Protein AF-A0A3C0IYY5-F1 (afdb_monomer)

Sequence (87 aa):
EKYLKSYLVLHGENPPRTHDLDELCKLCSETHDGFGKIADQCSDLTAYGVQTRYPMGLTLDERDMSQALNSARQIRDFILALAPELG

Secondary structure (DSSP, 8-state):
-HHHHHHHHHTT----S---HHHHHHHHHHH-GGGGGGHHHHHHHHHHHHHTT--SS----HHHHHHHHHHHHHHHHHHHHH-GGG-

Foldseek 3Di:
DVLLCVLCVVVVHHDDPDPQQLVSLVVSCVVPVCSVVLNVLSNLLNVVVVCVVPVPPDDCDPVSVVSNVVSVVVVNVVSCVVPVVVD

Structure (mmCIF, N/CA/C/O backbone):
data_AF-A0A3C0IYY5-F1
#
_entry.id   AF-A0A3C0IYY5-F1
#
loop_
_atom_site.group_PDB
_atom_site.id
_atom_site.type_symbol
_atom_site.label_atom_id
_atom_site.label_alt_id
_atom_site.label_comp_id
_atom_site.label_asym_id
_atom_site.label_entity_id
_atom_site.label_seq_id
_atom_site.pdbx_PDB_ins_code
_atom_site.Cartn_x
_atom_site.Cartn_y
_atom_site.Cartn_z
_atom_site.occupancy
_atom_site.B_iso_or_equiv
_atom_site.auth_seq_id
_atom_site.auth_comp_id
_atom_site.auth_asym_id
_atom_site.auth_atom_id
_atom_site.pdbx_PDB_model_num
ATOM 1 N N . GLU A 1 1 ? 5.275 -0.305 0.956 1.00 87.94 1 GLU A N 1
ATOM 2 C CA . GLU A 1 1 ? 5.659 -1.094 2.152 1.00 87.94 1 GLU A CA 1
ATOM 3 C C . GLU A 1 1 ? 5.401 -0.360 3.466 1.00 87.94 1 GLU A C 1
ATOM 5 O O . GLU A 1 1 ? 4.483 -0.755 4.167 1.00 87.94 1 GLU A O 1
ATOM 10 N N . LYS A 1 2 ? 6.161 0.699 3.805 1.00 89.38 2 LYS A N 1
ATOM 11 C CA . LYS A 1 2 ? 6.080 1.359 5.126 1.00 89.38 2 LYS A CA 1
ATOM 12 C C . LYS A 1 2 ? 4.654 1.728 5.538 1.00 89.38 2 LYS A C 1
ATOM 14 O O . LYS A 1 2 ? 4.248 1.342 6.619 1.00 89.38 2 LYS A O 1
ATOM 19 N N . TYR A 1 3 ? 3.888 2.374 4.658 1.00 91.06 3 TYR A N 1
ATOM 20 C CA . TYR A 1 3 ? 2.497 2.745 4.944 1.00 91.06 3 TYR A CA 1
ATOM 21 C C . TYR A 1 3 ? 1.591 1.545 5.267 1.00 91.06 3 TYR A C 1
ATOM 23 O O . TYR A 1 3 ? 0.810 1.631 6.205 1.00 91.06 3 TYR A O 1
ATOM 31 N N . LEU A 1 4 ? 1.731 0.417 4.557 1.00 90.81 4 LEU A N 1
ATOM 32 C CA . LEU A 1 4 ? 0.962 -0.803 4.847 1.00 90.81 4 LEU A CA 1
ATOM 33 C C . LEU A 1 4 ? 1.333 -1.371 6.220 1.00 90.81 4 LEU A C 1
ATOM 35 O O . LEU A 1 4 ? 0.463 -1.680 7.022 1.00 90.81 4 LEU A O 1
ATOM 39 N N . LYS A 1 5 ? 2.634 -1.439 6.526 1.00 92.94 5 LYS A N 1
ATOM 40 C CA . LYS A 1 5 ? 3.107 -1.898 7.840 1.00 92.94 5 LYS A CA 1
ATOM 41 C C . LYS A 1 5 ? 2.647 -0.974 8.966 1.00 92.94 5 LYS A C 1
ATOM 43 O O . LYS A 1 5 ? 2.220 -1.464 10.001 1.00 92.94 5 LYS A O 1
ATOM 48 N N . SER A 1 6 ? 2.710 0.341 8.763 1.00 92.12 6 SER A N 1
ATOM 49 C CA . SER A 1 6 ? 2.218 1.320 9.735 1.00 92.12 6 SER A CA 1
ATOM 50 C C . SER A 1 6 ? 0.717 1.184 9.971 1.00 92.12 6 SER A C 1
ATOM 52 O O . SER A 1 6 ? 0.288 1.290 11.111 1.0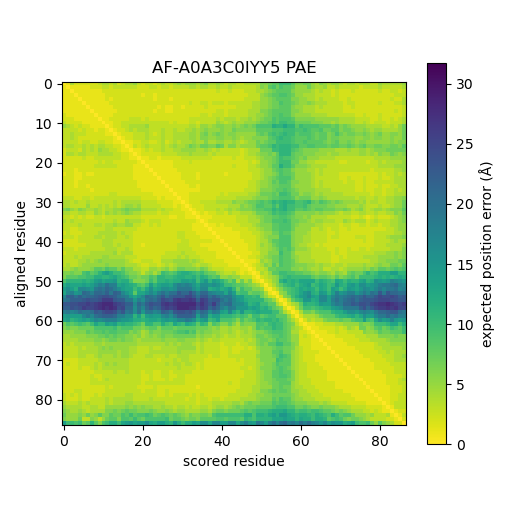0 92.12 6 SER A O 1
ATOM 54 N N . TYR A 1 7 ? -0.066 0.908 8.924 1.00 93.25 7 TYR A N 1
ATOM 55 C CA . TYR A 1 7 ? -1.497 0.638 9.052 1.00 93.25 7 TYR A CA 1
ATOM 56 C C . TYR A 1 7 ? -1.765 -0.617 9.893 1.00 93.25 7 TYR A C 1
ATOM 58 O O . TYR A 1 7 ? -2.553 -0.559 10.829 1.00 93.25 7 TYR A O 1
ATOM 66 N N . LEU A 1 8 ? -1.049 -1.720 9.645 1.00 92.25 8 LEU A N 1
ATOM 67 C CA . LEU A 1 8 ? -1.151 -2.929 10.475 1.00 92.25 8 LEU A CA 1
ATOM 68 C C . LEU A 1 8 ? -0.837 -2.631 11.949 1.00 92.25 8 LEU A C 1
ATOM 70 O O . LEU A 1 8 ? -1.630 -2.964 12.824 1.00 92.25 8 LEU A O 1
ATOM 74 N N . VAL A 1 9 ? 0.262 -1.916 12.218 1.00 93.38 9 VAL A N 1
ATOM 75 C CA . VAL A 1 9 ? 0.639 -1.516 13.587 1.00 93.38 9 VAL A CA 1
ATOM 76 C C . VAL A 1 9 ? -0.437 -0.648 14.237 1.00 93.38 9 VAL A C 1
ATOM 78 O O . VAL A 1 9 ? -0.740 -0.838 15.413 1.00 93.38 9 VAL A O 1
ATOM 81 N N . LEU A 1 10 ? -1.032 0.284 13.486 1.00 92.44 10 LEU A N 1
ATOM 82 C CA . LEU A 1 10 ? -2.113 1.137 13.980 1.00 92.44 10 LEU A CA 1
ATOM 83 C C . LEU A 1 10 ? -3.335 0.317 14.413 1.00 92.44 10 LEU A C 1
ATOM 85 O O . LEU A 1 10 ? -3.974 0.634 15.413 1.00 92.44 10 LEU A O 1
ATOM 89 N N . HIS A 1 11 ? -3.620 -0.766 13.695 1.00 90.00 11 HIS A N 1
ATOM 90 C CA . HIS A 1 11 ? -4.706 -1.691 14.002 1.00 90.00 11 HIS A CA 1
ATOM 91 C C . HIS A 1 11 ? -4.326 -2.795 15.004 1.00 90.00 11 HIS A C 1
ATOM 93 O O . HIS A 1 11 ? -5.120 -3.697 15.254 1.00 90.00 11 HIS A O 1
ATOM 99 N N . GLY A 1 12 ? -3.150 -2.699 15.638 1.00 90.38 12 GLY A N 1
ATOM 100 C CA . GLY A 1 12 ? -2.696 -3.633 16.672 1.00 90.38 12 GLY A CA 1
ATOM 101 C C . GLY A 1 12 ? -2.073 -4.925 16.136 1.00 90.38 12 GLY A C 1
ATOM 102 O O . GLY A 1 12 ? -1.738 -5.808 16.925 1.00 90.38 12 GLY A O 1
ATOM 103 N N . GLU A 1 13 ? -1.874 -5.025 14.824 1.00 90.81 13 GLU A N 1
ATOM 104 C CA . GLU A 1 13 ? -1.253 -6.169 14.163 1.00 90.81 13 GLU A CA 1
ATOM 105 C C . GLU A 1 13 ? 0.270 -6.003 14.083 1.00 90.81 13 GLU A C 1
ATOM 107 O O . GLU A 1 13 ? 0.799 -4.922 13.807 1.00 90.81 13 GLU A O 1
ATOM 112 N N . ASN A 1 14 ? 1.007 -7.099 14.283 1.00 89.06 14 ASN A N 1
ATOM 113 C CA . ASN A 1 14 ? 2.454 -7.102 14.075 1.00 89.06 14 ASN A CA 1
ATOM 114 C C . ASN A 1 14 ? 2.761 -7.416 12.606 1.00 89.06 14 ASN A C 1
ATOM 116 O O . ASN A 1 14 ? 2.543 -8.551 12.176 1.00 89.06 14 ASN A O 1
ATOM 120 N N . PRO A 1 15 ? 3.304 -6.464 11.823 1.00 89.06 15 PRO A N 1
ATOM 121 C CA . PRO A 1 15 ? 3.557 -6.701 10.413 1.00 89.06 15 PRO A CA 1
ATOM 122 C C . PRO A 1 15 ? 4.610 -7.806 10.230 1.00 89.06 15 PRO A C 1
ATOM 124 O O . PRO A 1 15 ? 5.667 -7.761 10.875 1.00 89.06 15 PRO A O 1
ATOM 127 N N . PRO A 1 16 ? 4.387 -8.772 9.321 1.00 88.94 16 PRO A N 1
ATOM 128 C CA . PRO A 1 16 ? 5.364 -9.814 9.046 1.00 88.94 16 PRO A CA 1
ATOM 129 C C . PRO A 1 16 ? 6.655 -9.224 8.473 1.00 88.94 16 PRO A C 1
ATOM 131 O O . PRO A 1 16 ? 6.688 -8.150 7.856 1.00 88.94 16 PRO A O 1
ATOM 134 N N . ARG A 1 17 ? 7.757 -9.966 8.630 1.00 87.75 17 ARG A N 1
ATOM 135 C CA . ARG A 1 17 ? 9.074 -9.595 8.091 1.00 87.75 17 ARG A CA 1
ATOM 136 C C . ARG A 1 17 ? 9.180 -9.920 6.593 1.00 87.75 17 ARG A C 1
ATOM 138 O O . ARG A 1 17 ? 10.101 -10.607 6.165 1.00 87.75 17 ARG A O 1
ATOM 145 N N . THR A 1 18 ? 8.231 -9.403 5.818 1.00 87.06 18 THR A N 1
ATOM 146 C CA . THR A 1 18 ? 8.126 -9.545 4.361 1.00 87.06 18 THR A CA 1
ATOM 147 C C . THR A 1 18 ? 8.344 -8.198 3.668 1.00 87.06 18 THR A C 1
ATOM 149 O O . THR A 1 18 ? 8.140 -7.128 4.259 1.00 87.06 18 THR A O 1
ATOM 152 N N . HIS A 1 19 ? 8.792 -8.260 2.419 1.00 85.81 19 HIS A N 1
ATOM 153 C CA . HIS A 1 19 ? 8.825 -7.125 1.489 1.00 85.81 19 HIS A CA 1
ATOM 154 C C . HIS A 1 19 ? 7.726 -7.238 0.425 1.00 85.81 19 HIS A C 1
ATOM 156 O O . HIS A 1 19 ? 7.628 -6.383 -0.455 1.00 85.81 19 HIS A O 1
ATOM 162 N N . ASP A 1 20 ? 6.926 -8.299 0.496 1.00 89.12 20 ASP A N 1
ATOM 163 C CA . ASP A 1 20 ? 5.811 -8.529 -0.400 1.00 89.12 20 ASP A CA 1
ATOM 164 C C . ASP A 1 20 ? 4.663 -7.574 -0.042 1.00 89.12 20 ASP A C 1
ATOM 166 O O . ASP A 1 20 ? 4.181 -7.534 1.091 1.00 89.12 20 ASP A O 1
ATOM 170 N N . LEU A 1 21 ? 4.288 -6.722 -0.993 1.00 91.06 21 LEU A N 1
ATOM 171 C CA . LEU A 1 21 ? 3.233 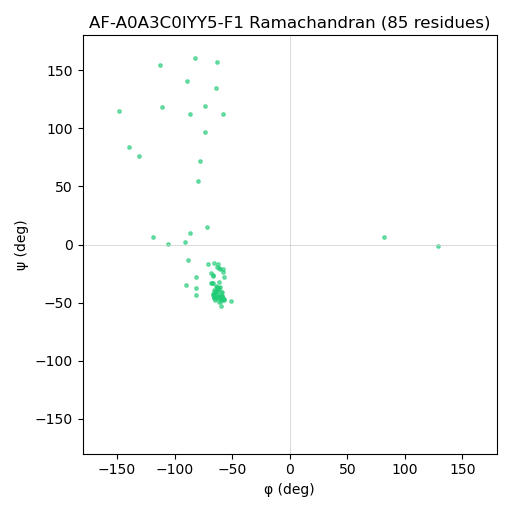-5.736 -0.813 1.00 91.06 21 LEU A CA 1
ATOM 172 C C . LEU A 1 21 ? 1.863 -6.371 -1.001 1.00 91.06 21 LEU A C 1
ATOM 174 O O . LEU A 1 21 ? 0.920 -5.875 -0.395 1.00 91.06 21 LEU A O 1
ATOM 178 N N . ASP A 1 22 ? 1.757 -7.437 -1.795 1.00 91.19 22 ASP A N 1
ATOM 179 C CA . ASP A 1 22 ? 0.527 -8.206 -1.970 1.00 91.19 22 ASP A CA 1
ATOM 180 C C . ASP A 1 22 ? 0.149 -8.875 -0.645 1.00 91.19 22 ASP A C 1
ATOM 182 O O . ASP A 1 22 ? -0.957 -8.685 -0.138 1.00 91.19 22 ASP A O 1
ATOM 186 N N . GLU A 1 23 ? 1.124 -9.521 0.003 1.00 91.19 23 GLU A N 1
ATOM 187 C CA . GLU A 1 23 ? 0.949 -10.136 1.322 1.00 91.19 23 GLU A CA 1
ATOM 188 C C . GLU A 1 23 ? 0.537 -9.104 2.386 1.00 91.19 23 GLU A C 1
ATOM 190 O O . GLU A 1 23 ? -0.424 -9.310 3.129 1.00 91.19 23 GLU A O 1
ATOM 195 N N . LEU A 1 24 ? 1.216 -7.951 2.430 1.00 92.69 24 LEU A N 1
ATOM 196 C CA . LEU A 1 24 ? 0.865 -6.866 3.353 1.00 92.69 24 LEU A CA 1
ATOM 197 C C . LEU A 1 24 ? -0.519 -6.274 3.054 1.00 92.69 24 LEU A C 1
ATOM 199 O O . LEU A 1 24 ? -1.264 -5.974 3.983 1.00 92.69 24 LEU A O 1
ATOM 203 N N . CYS A 1 25 ? -0.875 -6.099 1.780 1.00 93.56 25 CYS A N 1
ATOM 204 C CA . CYS A 1 25 ? -2.178 -5.578 1.368 1.00 93.56 25 CYS A CA 1
ATOM 205 C C . CYS A 1 25 ? -3.306 -6.539 1.746 1.00 93.56 25 CYS A C 1
ATOM 207 O O . CYS A 1 25 ? -4.361 -6.101 2.206 1.00 93.56 25 CYS A O 1
ATOM 209 N N . LYS A 1 26 ? -3.068 -7.845 1.601 1.00 91.62 26 LYS A N 1
ATOM 210 C CA . LYS A 1 26 ? -4.003 -8.887 2.012 1.00 91.62 26 LYS A CA 1
ATOM 211 C C . LYS A 1 26 ? -4.252 -8.855 3.518 1.00 91.62 26 LYS A C 1
ATOM 213 O O . LYS A 1 26 ? -5.408 -8.860 3.922 1.00 91.62 26 LYS A O 1
ATOM 218 N N . LEU A 1 27 ? -3.210 -8.725 4.338 1.00 92.56 27 LEU A N 1
ATOM 219 C CA . LEU A 1 27 ? -3.375 -8.565 5.789 1.00 92.56 27 LEU A CA 1
ATOM 220 C C . LEU A 1 27 ? -4.177 -7.303 6.135 1.00 92.56 27 LEU A C 1
ATOM 222 O O . LEU A 1 27 ? -5.114 -7.358 6.923 1.00 92.56 27 LEU A O 1
ATOM 226 N N . CYS A 1 28 ? -3.884 -6.172 5.487 1.00 92.31 28 CYS A N 1
ATOM 227 C CA . CYS A 1 28 ? -4.676 -4.956 5.685 1.00 92.31 28 CYS A CA 1
ATOM 228 C C . CYS A 1 28 ? -6.149 -5.141 5.271 1.00 92.31 28 CYS A C 1
ATOM 230 O O . CYS A 1 28 ? -7.038 -4.546 5.883 1.00 92.31 28 CYS A O 1
ATOM 232 N N . SER A 1 29 ? -6.422 -5.970 4.255 1.00 92.00 29 SER A N 1
ATOM 233 C CA . SER A 1 29 ? -7.788 -6.266 3.809 1.00 92.00 29 SER A CA 1
ATOM 234 C C . SER A 1 29 ? -8.605 -7.069 4.820 1.00 92.00 29 SER A C 1
ATOM 236 O O . SER A 1 29 ? -9.820 -6.912 4.845 1.00 92.00 29 SER A O 1
ATOM 238 N N . GLU A 1 30 ? -7.965 -7.836 5.711 1.00 90.38 30 GLU A N 1
ATOM 239 C CA . GLU A 1 30 ? -8.659 -8.520 6.815 1.00 90.38 30 GLU A CA 1
ATOM 240 C C . GLU A 1 30 ? -9.227 -7.528 7.839 1.00 90.38 30 GLU A C 1
ATOM 242 O O . GLU A 1 30 ? -10.213 -7.820 8.512 1.00 90.38 30 GLU A O 1
ATOM 247 N N . THR A 1 31 ? -8.628 -6.338 7.942 1.00 87.69 31 THR A N 1
ATOM 248 C CA . THR A 1 31 ? -9.129 -5.251 8.794 1.00 87.69 31 THR A CA 1
ATOM 249 C C . THR A 1 31 ? -10.097 -4.327 8.053 1.00 87.69 31 THR A C 1
ATOM 251 O O . THR A 1 31 ? -11.037 -3.809 8.657 1.00 87.69 31 THR A O 1
ATOM 254 N N . HIS A 1 32 ? -9.878 -4.086 6.755 1.00 88.94 32 HIS A N 1
ATOM 255 C CA . HIS A 1 32 ? -10.696 -3.163 5.972 1.00 88.94 32 HIS A CA 1
ATOM 256 C C . HIS A 1 32 ? -10.812 -3.578 4.493 1.00 88.94 32 HIS A C 1
ATOM 258 O O . HIS A 1 32 ? -9.863 -3.460 3.716 1.00 88.94 32 HIS A O 1
ATOM 264 N N . ASP A 1 33 ? -12.022 -3.924 4.045 1.00 87.88 33 ASP A N 1
ATOM 265 C CA . ASP A 1 33 ? -12.297 -4.420 2.679 1.00 87.88 33 ASP A CA 1
ATOM 266 C C . ASP A 1 33 ? -11.874 -3.458 1.550 1.00 87.88 33 ASP A C 1
ATOM 268 O O . ASP A 1 33 ? -11.660 -3.850 0.402 1.00 87.88 33 ASP A O 1
ATOM 272 N N . GLY A 1 34 ? -11.717 -2.167 1.856 1.00 89.25 34 GLY A N 1
ATOM 273 C CA . GLY A 1 34 ? -11.277 -1.161 0.888 1.00 89.25 34 GLY A CA 1
ATOM 274 C C . GLY A 1 34 ? -9.891 -1.417 0.281 1.00 89.25 34 GLY A C 1
ATOM 275 O O . GLY A 1 34 ? -9.624 -0.883 -0.796 1.00 89.25 34 GLY A O 1
ATOM 276 N N . PHE A 1 35 ? -9.029 -2.217 0.923 1.00 91.38 35 PHE A N 1
ATOM 277 C CA . PHE A 1 35 ? -7.683 -2.525 0.416 1.00 91.38 35 PHE A CA 1
ATOM 278 C C . PHE A 1 35 ? -7.695 -3.274 -0.923 1.00 91.38 35 PHE A C 1
ATOM 280 O O . PHE A 1 35 ? -6.733 -3.167 -1.680 1.00 91.38 35 PHE A O 1
ATOM 287 N N . GLY A 1 36 ? -8.811 -3.912 -1.297 1.00 89.19 36 GLY A N 1
ATOM 288 C CA . GLY A 1 36 ? -8.978 -4.484 -2.636 1.00 89.19 36 GLY A CA 1
ATOM 289 C C . GLY A 1 36 ? -8.822 -3.462 -3.774 1.00 89.19 36 GLY A C 1
ATOM 290 O O . GLY A 1 36 ? -8.439 -3.833 -4.875 1.00 89.19 36 GLY A O 1
ATOM 291 N N . LYS A 1 37 ? -9.036 -2.161 -3.515 1.00 90.81 37 LYS A N 1
ATOM 292 C CA . LYS A 1 37 ? -8.866 -1.084 -4.512 1.00 90.81 37 LYS A CA 1
ATOM 293 C C . LYS A 1 37 ? -7.409 -0.791 -4.879 1.00 90.81 37 LYS A C 1
ATOM 295 O O . LYS A 1 37 ? -7.173 -0.079 -5.853 1.00 90.81 37 LYS A O 1
ATOM 300 N N . ILE A 1 38 ? -6.465 -1.252 -4.057 1.00 92.81 38 ILE A N 1
ATOM 301 C CA . ILE A 1 38 ? -5.030 -1.025 -4.253 1.00 92.81 38 ILE A CA 1
ATOM 302 C C . ILE A 1 38 ? -4.236 -2.327 -4.440 1.00 92.81 38 ILE A C 1
ATOM 304 O O . ILE A 1 38 ? -3.006 -2.288 -4.475 1.00 92.81 38 ILE A O 1
ATOM 308 N N . ALA A 1 39 ? -4.920 -3.471 -4.542 1.00 91.12 39 ALA A N 1
ATOM 309 C CA . ALA A 1 39 ? -4.293 -4.787 -4.637 1.00 91.12 39 ALA A CA 1
ATOM 310 C C . ALA A 1 39 ? -3.457 -4.937 -5.920 1.00 91.12 39 ALA A C 1
ATOM 312 O O . ALA A 1 39 ? -2.293 -5.325 -5.837 1.00 91.12 39 ALA A O 1
ATOM 313 N N . ASP A 1 40 ? -3.994 -4.531 -7.077 1.00 90.19 40 ASP A N 1
ATOM 314 C CA . ASP A 1 40 ? -3.259 -4.544 -8.350 1.00 90.19 40 ASP A CA 1
ATOM 315 C C . ASP A 1 40 ? -1.976 -3.699 -8.269 1.00 90.19 40 ASP A C 1
ATOM 317 O O . ASP A 1 40 ? -0.888 -4.165 -8.607 1.00 90.19 40 ASP A O 1
ATOM 321 N N . GLN A 1 41 ? -2.064 -2.483 -7.713 1.00 91.69 41 GLN A N 1
ATOM 322 C CA . GLN A 1 41 ? -0.904 -1.605 -7.527 1.00 91.69 41 GLN A CA 1
ATOM 323 C C . GLN A 1 41 ? 0.156 -2.225 -6.601 1.00 91.69 41 GLN A C 1
ATOM 325 O O . GLN A 1 41 ? 1.354 -2.021 -6.815 1.00 91.69 41 GLN A O 1
ATOM 330 N N . CYS A 1 42 ? -0.263 -2.944 -5.555 1.00 90.31 42 CYS A N 1
ATOM 331 C CA . CYS A 1 42 ? 0.644 -3.660 -4.658 1.00 90.31 42 CYS A CA 1
ATOM 332 C C . CYS A 1 42 ? 1.358 -4.803 -5.389 1.00 90.31 42 CYS A C 1
ATOM 334 O O . CYS A 1 42 ? 2.582 -4.906 -5.280 1.00 90.31 42 CYS A O 1
ATOM 336 N N . SER A 1 43 ? 0.623 -5.592 -6.175 1.00 88.69 43 SER A N 1
ATOM 337 C CA . SER A 1 43 ? 1.165 -6.701 -6.966 1.00 88.69 43 SER A CA 1
ATOM 338 C C . SER A 1 43 ? 2.219 -6.224 -7.975 1.00 88.69 43 SER A C 1
ATOM 340 O O . SER A 1 43 ? 3.353 -6.717 -7.977 1.00 88.69 43 SER A O 1
ATOM 342 N N . ASP A 1 44 ? 1.904 -5.173 -8.741 1.00 86.88 44 ASP A N 1
ATOM 343 C CA . ASP A 1 44 ? 2.822 -4.560 -9.710 1.00 86.88 44 ASP A CA 1
ATOM 344 C C . ASP A 1 44 ? 4.125 -4.092 -9.042 1.00 86.88 44 ASP A C 1
ATOM 346 O O . ASP A 1 44 ? 5.236 -4.375 -9.498 1.00 86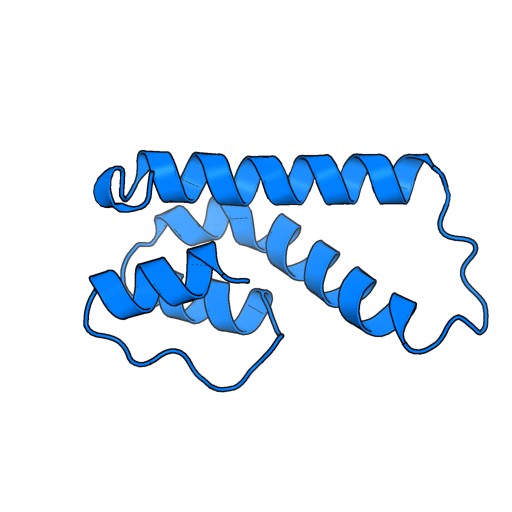.88 44 ASP A O 1
ATOM 350 N N . LEU A 1 45 ? 4.010 -3.392 -7.909 1.00 86.62 45 LEU A N 1
ATOM 351 C CA . LEU A 1 45 ? 5.166 -2.878 -7.174 1.00 86.62 45 LEU A CA 1
ATOM 352 C C . LEU A 1 45 ? 6.023 -3.985 -6.553 1.00 86.62 45 LEU A C 1
ATOM 354 O O . LEU A 1 45 ? 7.247 -3.835 -6.479 1.00 86.62 45 LEU A O 1
ATOM 358 N N . THR A 1 46 ? 5.420 -5.096 -6.134 1.00 86.00 46 THR A N 1
ATOM 359 C CA . THR A 1 46 ? 6.166 -6.276 -5.688 1.00 86.00 46 THR A CA 1
ATOM 360 C C . THR A 1 46 ? 6.956 -6.894 -6.832 1.00 86.00 46 THR A C 1
ATOM 362 O O . THR A 1 46 ? 8.144 -7.183 -6.652 1.00 86.00 46 THR A O 1
ATOM 365 N N . ALA A 1 47 ? 6.365 -7.001 -8.025 1.00 82.06 47 ALA A N 1
ATOM 366 C CA . ALA A 1 47 ? 7.073 -7.471 -9.210 1.00 82.06 47 ALA A CA 1
ATOM 367 C C . ALA A 1 47 ? 8.285 -6.577 -9.539 1.00 82.06 47 ALA A C 1
ATOM 369 O O . ALA A 1 47 ? 9.391 -7.090 -9.737 1.00 82.06 47 ALA A O 1
ATOM 370 N N . TYR A 1 48 ? 8.137 -5.247 -9.488 1.00 78.25 48 TYR A N 1
ATOM 371 C CA . TYR A 1 48 ? 9.257 -4.315 -9.691 1.00 78.25 48 TYR A CA 1
ATOM 372 C C . TYR A 1 48 ? 10.356 -4.439 -8.613 1.00 78.25 48 TYR A C 1
ATOM 374 O O . TYR A 1 48 ? 11.553 -4.357 -8.915 1.00 78.25 48 TYR A O 1
ATOM 382 N N . GLY A 1 49 ? 9.984 -4.685 -7.352 1.00 71.12 49 GLY A N 1
ATOM 383 C CA . GLY A 1 49 ? 10.927 -4.888 -6.243 1.00 71.12 49 GLY A CA 1
ATOM 384 C C . GLY A 1 49 ? 11.765 -6.171 -6.350 1.00 71.12 49 GLY A C 1
ATOM 385 O O . GLY A 1 49 ? 12.888 -6.227 -5.843 1.00 71.12 49 GLY A O 1
ATOM 386 N N . VAL A 1 50 ? 11.247 -7.195 -7.032 1.00 66.88 50 VAL A N 1
ATOM 387 C CA . VAL A 1 50 ? 11.985 -8.429 -7.346 1.00 66.88 50 VAL A CA 1
ATOM 388 C C . VAL A 1 50 ? 12.873 -8.232 -8.578 1.00 66.88 50 VAL A C 1
ATOM 390 O O . VAL A 1 50 ? 14.044 -8.614 -8.555 1.00 66.88 50 VAL A O 1
ATOM 393 N N . GLN A 1 51 ? 12.356 -7.581 -9.624 1.00 60.94 51 GLN A N 1
ATOM 394 C CA . GLN A 1 51 ? 13.081 -7.348 -10.882 1.00 60.94 51 GLN A CA 1
ATOM 395 C C . GLN A 1 51 ? 14.325 -6.468 -10.705 1.00 60.94 51 GLN A C 1
ATOM 397 O O . GLN A 1 51 ? 15.368 -6.739 -11.297 1.00 60.94 51 GLN A O 1
ATOM 402 N N . THR A 1 52 ? 14.274 -5.471 -9.820 1.00 57.59 52 THR A N 1
ATOM 403 C CA . THR A 1 52 ? 15.442 -4.627 -9.494 1.00 57.59 52 THR A CA 1
ATOM 404 C C . THR A 1 52 ? 16.617 -5.402 -8.883 1.00 57.59 52 THR A C 1
ATOM 406 O O . THR A 1 52 ? 17.752 -4.932 -8.952 1.00 57.59 52 THR A O 1
ATOM 409 N N . ARG A 1 53 ? 16.391 -6.603 -8.326 1.00 59.56 53 ARG A N 1
ATOM 410 C CA . ARG A 1 53 ? 17.454 -7.476 -7.792 1.00 59.56 53 ARG A CA 1
ATOM 411 C C . ARG A 1 53 ? 18.062 -8.419 -8.838 1.00 59.56 53 ARG A C 1
ATOM 413 O O . ARG A 1 53 ? 19.129 -8.970 -8.582 1.00 59.56 53 ARG A O 1
ATOM 420 N N . TYR A 1 54 ? 17.437 -8.566 -10.009 1.00 56.62 54 TYR A N 1
ATOM 421 C CA . TYR A 1 54 ? 17.928 -9.389 -11.119 1.00 56.62 54 TYR A CA 1
ATOM 422 C C . TYR A 1 54 ? 17.691 -8.683 -12.466 1.00 56.62 54 TYR A C 1
ATOM 424 O O . TYR A 1 54 ? 16.729 -8.997 -13.163 1.00 56.62 54 TYR A O 1
ATOM 432 N N . PRO A 1 55 ? 18.585 -7.771 -12.891 1.00 57.62 55 PRO A N 1
ATOM 433 C CA . PRO A 1 55 ? 18.430 -6.998 -14.131 1.00 57.62 55 PRO A CA 1
ATOM 434 C C . PRO A 1 55 ? 18.629 -7.816 -15.428 1.00 57.62 55 PRO A C 1
ATOM 436 O O . PRO A 1 55 ? 18.818 -7.249 -16.502 1.00 57.62 55 PRO A O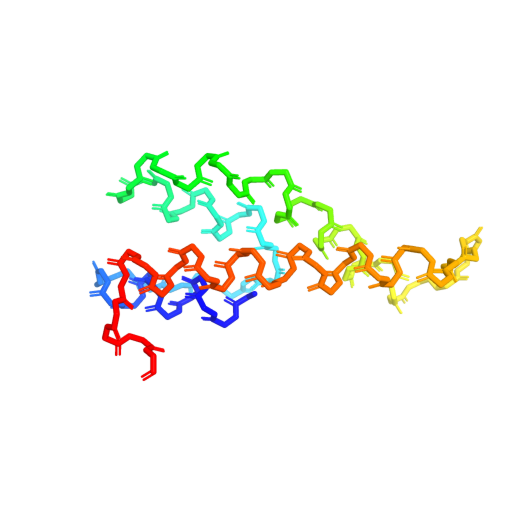 1
ATOM 439 N N . MET A 1 56 ? 18.607 -9.150 -15.363 1.00 51.00 56 MET A N 1
ATOM 440 C CA . MET A 1 56 ? 18.829 -10.041 -16.507 1.00 51.00 56 MET A CA 1
ATOM 441 C C . MET A 1 56 ? 17.574 -10.129 -17.392 1.00 51.00 56 MET A C 1
ATOM 443 O O . MET A 1 56 ? 16.909 -11.159 -17.431 1.00 51.00 56 MET A O 1
ATOM 447 N N . GLY A 1 57 ? 17.263 -9.052 -18.122 1.00 55.09 57 GLY A N 1
ATOM 448 C CA . GLY A 1 57 ? 16.479 -9.156 -19.361 1.00 55.09 57 GLY A CA 1
ATOM 449 C C . GLY A 1 57 ? 15.253 -8.257 -19.530 1.00 55.09 57 GLY A C 1
ATOM 450 O O . GLY A 1 57 ? 14.653 -8.323 -20.598 1.00 55.09 57 GLY A O 1
ATOM 451 N N . LEU A 1 58 ? 14.887 -7.404 -18.563 1.00 53.25 58 LEU A N 1
ATOM 452 C CA . LEU A 1 58 ? 13.855 -6.378 -18.772 1.00 53.25 58 LEU A CA 1
ATOM 453 C C . LEU A 1 58 ? 14.478 -4.979 -18.774 1.00 53.25 58 LEU A C 1
ATOM 455 O O . LEU A 1 58 ? 15.053 -4.535 -17.781 1.00 53.25 58 LEU A O 1
ATOM 459 N N . THR A 1 59 ? 14.350 -4.275 -19.895 1.00 57.78 59 THR A N 1
ATOM 460 C CA . THR A 1 59 ? 14.592 -2.834 -19.963 1.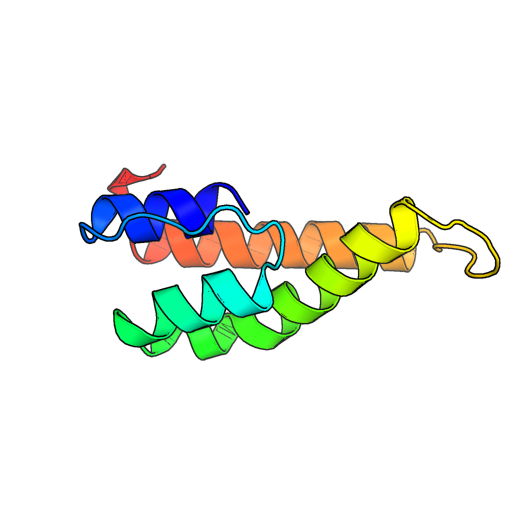00 57.78 59 THR A CA 1
ATOM 461 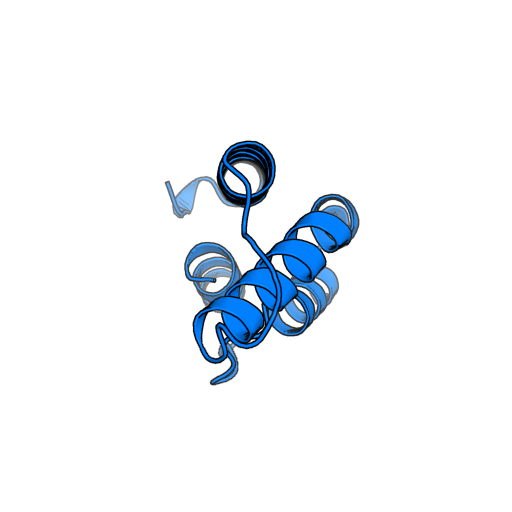C C . THR A 1 59 ? 13.411 -2.150 -19.275 1.00 57.78 59 THR A C 1
ATOM 463 O O . THR A 1 59 ? 12.360 -2.014 -19.888 1.00 57.78 59 THR A O 1
ATOM 466 N N . LEU A 1 60 ? 13.551 -1.789 -17.994 1.00 64.12 60 LEU A N 1
ATOM 467 C CA . LEU A 1 60 ? 12.606 -0.887 -17.323 1.00 64.12 60 LEU A CA 1
ATOM 468 C C . LEU A 1 60 ? 12.573 0.428 -18.113 1.00 64.12 60 LEU A C 1
ATOM 470 O O . LEU A 1 60 ? 13.581 1.137 -18.161 1.00 64.12 60 LEU A O 1
ATOM 474 N N . ASP A 1 61 ? 11.448 0.720 -18.762 1.00 71.25 61 ASP A N 1
ATOM 475 C CA . ASP A 1 61 ? 11.255 1.949 -19.531 1.00 71.25 61 ASP A CA 1
ATOM 476 C C . ASP A 1 61 ? 10.854 3.096 -18.589 1.00 71.25 61 ASP A C 1
ATOM 478 O O . ASP A 1 61 ? 10.355 2.883 -17.478 1.00 71.25 61 ASP A O 1
ATOM 482 N N . GLU A 1 62 ? 11.018 4.347 -19.024 1.00 73.69 62 GLU A N 1
ATOM 483 C CA . GLU A 1 62 ? 10.601 5.518 -18.232 1.00 73.69 62 GLU A CA 1
ATOM 484 C C . GLU A 1 62 ? 9.103 5.477 -17.869 1.00 73.69 62 GLU A C 1
ATOM 486 O O . GLU A 1 62 ? 8.679 5.999 -16.828 1.00 73.69 62 GLU A O 1
ATOM 491 N N . ARG A 1 63 ? 8.295 4.814 -18.704 1.00 76.88 63 ARG A N 1
ATOM 492 C CA . ARG A 1 63 ? 6.872 4.566 -18.449 1.00 76.88 63 ARG A CA 1
ATOM 493 C C . ARG A 1 63 ? 6.640 3.635 -17.263 1.00 76.88 63 ARG A C 1
ATOM 495 O O . ARG A 1 63 ? 5.790 3.956 -16.436 1.00 76.88 63 ARG A O 1
ATOM 502 N N . ASP A 1 64 ? 7.419 2.563 -17.132 1.00 76.75 64 ASP A N 1
ATOM 503 C CA . ASP A 1 64 ? 7.298 1.614 -16.018 1.00 76.75 64 ASP A CA 1
ATOM 504 C C . ASP A 1 64 ? 7.663 2.293 -14.691 1.00 76.75 64 ASP A C 1
ATOM 506 O O . ASP A 1 64 ? 6.945 2.168 -13.697 1.00 76.75 64 ASP A O 1
ATOM 510 N N . MET A 1 65 ? 8.723 3.115 -14.683 1.00 81.06 65 MET A N 1
ATOM 511 C CA . MET A 1 65 ? 9.073 3.930 -13.510 1.00 81.06 65 MET A CA 1
ATOM 512 C C . MET A 1 65 ? 7.971 4.929 -13.151 1.00 81.06 65 MET A C 1
ATOM 514 O O . MET A 1 65 ? 7.618 5.076 -11.978 1.00 81.06 65 MET A O 1
ATOM 518 N N . SER A 1 66 ? 7.412 5.616 -14.149 1.00 84.06 66 SER A N 1
ATOM 519 C CA . SER A 1 66 ? 6.338 6.590 -13.932 1.00 84.06 66 SER A CA 1
ATOM 520 C C . SER A 1 66 ? 5.078 5.920 -13.381 1.00 84.06 66 SER A C 1
ATOM 522 O O . SER A 1 66 ? 4.450 6.442 -12.456 1.00 84.06 66 SER A O 1
ATOM 524 N N . GLN A 1 67 ? 4.735 4.739 -13.898 1.00 85.62 67 GLN A N 1
ATOM 525 C CA . GLN A 1 67 ? 3.609 3.946 -13.422 1.00 85.62 67 GLN A CA 1
ATOM 526 C C . GLN A 1 67 ? 3.842 3.456 -11.993 1.00 85.62 67 GLN A C 1
ATOM 528 O O . GLN A 1 67 ? 2.967 3.641 -11.150 1.00 85.62 67 GLN A O 1
ATOM 533 N N . ALA A 1 68 ? 5.031 2.938 -11.678 1.00 86.50 68 ALA A N 1
ATOM 534 C CA . ALA A 1 68 ? 5.387 2.523 -10.324 1.00 86.50 68 ALA A CA 1
ATOM 535 C C . ALA A 1 68 ? 5.278 3.685 -9.318 1.00 86.50 68 ALA A C 1
ATOM 537 O O . ALA A 1 68 ? 4.685 3.540 -8.246 1.00 86.50 68 ALA A O 1
ATOM 538 N N . LEU A 1 69 ? 5.777 4.875 -9.669 1.00 87.75 69 LEU A N 1
ATOM 539 C CA . LEU A 1 69 ? 5.647 6.065 -8.821 1.00 87.75 69 LEU A CA 1
ATOM 540 C C . LEU A 1 69 ? 4.185 6.480 -8.622 1.00 87.75 69 LEU A C 1
ATOM 542 O O . LEU A 1 69 ? 3.795 6.854 -7.512 1.00 87.75 69 LEU A O 1
ATOM 546 N N . ASN A 1 70 ? 3.369 6.406 -9.674 1.00 90.88 70 ASN A N 1
ATOM 547 C CA . ASN A 1 70 ? 1.947 6.709 -9.582 1.00 90.88 70 ASN A CA 1
ATOM 548 C C . ASN A 1 70 ? 1.201 5.687 -8.707 1.00 90.88 70 ASN A C 1
ATOM 550 O O . ASN A 1 70 ? 0.406 6.072 -7.852 1.00 90.88 70 ASN A O 1
ATOM 554 N N . SER A 1 71 ? 1.490 4.396 -8.861 1.00 90.25 71 SER A N 1
ATOM 555 C CA . SER A 1 71 ? 0.946 3.321 -8.023 1.00 90.25 71 SER A CA 1
ATOM 556 C C . SER A 1 71 ? 1.324 3.511 -6.552 1.00 90.25 71 SER A C 1
ATOM 558 O O . SER A 1 71 ? 0.463 3.455 -5.675 1.00 90.25 71 SER A O 1
ATOM 560 N N . ALA A 1 72 ? 2.586 3.848 -6.266 1.00 90.06 72 ALA A N 1
ATOM 561 C CA . ALA A 1 72 ? 3.041 4.123 -4.904 1.00 90.06 72 ALA A CA 1
ATOM 562 C C . ALA A 1 72 ? 2.322 5.332 -4.280 1.00 90.06 72 ALA A C 1
ATOM 564 O O . ALA A 1 72 ? 1.981 5.310 -3.095 1.00 90.06 72 ALA A O 1
ATOM 565 N N . ARG A 1 73 ? 2.061 6.378 -5.077 1.00 91.31 73 ARG A N 1
ATOM 566 C CA . ARG A 1 73 ? 1.298 7.554 -4.642 1.00 91.31 73 ARG A CA 1
ATOM 567 C C . ARG A 1 73 ? -0.155 7.200 -4.329 1.00 91.31 73 ARG A C 1
ATOM 569 O O . ARG A 1 73 ? -0.634 7.584 -3.271 1.00 91.31 73 ARG A O 1
ATOM 576 N N . GLN A 1 74 ? -0.816 6.430 -5.192 1.00 92.31 74 GLN A N 1
ATOM 577 C CA . GLN A 1 74 ? -2.194 5.983 -4.972 1.00 92.31 74 GLN A CA 1
ATOM 578 C C . GLN A 1 74 ? -2.336 5.163 -3.687 1.00 92.31 74 GLN A C 1
ATOM 580 O O . GLN A 1 74 ? -3.232 5.432 -2.894 1.00 92.31 74 GLN A O 1
ATOM 585 N N . ILE A 1 75 ? -1.422 4.215 -3.444 1.00 91.44 75 ILE A N 1
ATOM 586 C CA . ILE A 1 75 ? -1.409 3.416 -2.209 1.00 91.44 75 ILE A CA 1
ATOM 587 C C . ILE A 1 75 ? -1.275 4.322 -0.984 1.00 91.44 75 ILE A C 1
ATOM 589 O O . ILE A 1 75 ? -2.019 4.178 -0.018 1.00 91.44 75 ILE A O 1
ATOM 593 N N . ARG A 1 76 ? -0.333 5.272 -1.020 1.00 92.12 76 ARG A N 1
ATOM 594 C CA . ARG A 1 76 ? -0.139 6.228 0.073 1.00 92.12 76 ARG A CA 1
ATOM 595 C C . ARG A 1 76 ? -1.398 7.053 0.318 1.00 92.12 76 ARG A C 1
ATOM 597 O O . ARG A 1 76 ? -1.848 7.127 1.453 1.00 92.12 76 ARG A O 1
ATOM 604 N N . ASP A 1 77 ? -1.933 7.684 -0.721 1.00 92.94 77 ASP A N 1
ATOM 605 C CA . ASP A 1 77 ? -3.064 8.605 -0.594 1.00 92.94 77 ASP A CA 1
ATOM 606 C C . ASP A 1 77 ? -4.318 7.861 -0.107 1.00 92.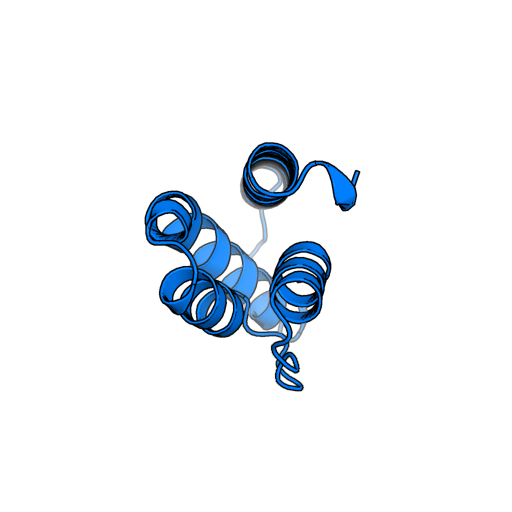94 77 ASP A C 1
ATOM 608 O O . ASP A 1 77 ? -5.055 8.377 0.728 1.00 92.94 77 ASP A O 1
ATOM 612 N N . PHE A 1 78 ? -4.506 6.612 -0.543 1.00 93.62 78 PHE A N 1
ATOM 613 C CA . PHE A 1 78 ? -5.545 5.724 -0.031 1.00 93.62 78 PHE A 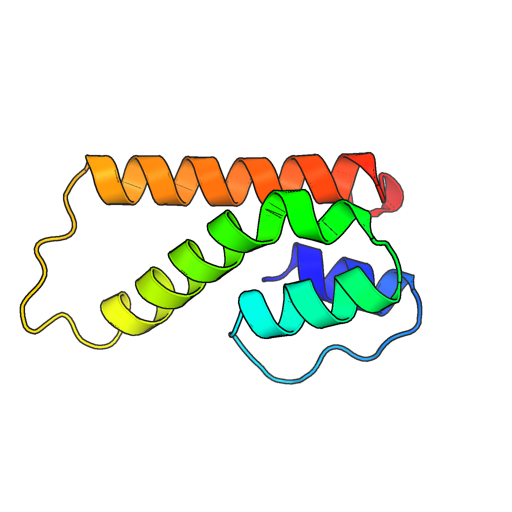CA 1
ATOM 614 C C . PHE A 1 78 ? -5.379 5.426 1.466 1.00 93.62 78 PHE A C 1
ATOM 616 O O . PHE A 1 78 ? -6.328 5.581 2.232 1.00 93.62 78 PHE A O 1
ATOM 623 N N . ILE A 1 79 ? -4.174 5.039 1.900 1.00 91.50 79 ILE A N 1
ATOM 624 C CA . ILE A 1 79 ? -3.905 4.724 3.311 1.00 91.50 79 ILE A CA 1
ATOM 625 C C . ILE A 1 79 ? -4.055 5.970 4.187 1.00 91.50 79 ILE A C 1
ATOM 627 O O . ILE A 1 79 ? -4.642 5.876 5.256 1.00 91.50 79 ILE A O 1
ATOM 631 N N . LEU A 1 80 ? -3.593 7.139 3.736 1.00 91.50 80 LEU A N 1
ATOM 632 C CA . LEU A 1 80 ? -3.759 8.399 4.469 1.00 91.50 80 LEU A CA 1
ATOM 633 C C . LEU A 1 80 ? -5.224 8.843 4.556 1.00 91.50 80 LEU A C 1
ATOM 635 O O . LEU A 1 80 ? -5.627 9.420 5.560 1.00 91.50 80 LEU A O 1
ATOM 639 N N . ALA A 1 81 ? -6.033 8.563 3.533 1.00 91.69 81 ALA A N 1
ATOM 640 C CA . ALA A 1 81 ? -7.467 8.831 3.582 1.00 91.69 81 ALA A CA 1
ATOM 641 C C . ALA A 1 81 ? -8.199 7.925 4.588 1.00 91.69 81 ALA A C 1
ATOM 643 O O . ALA A 1 81 ? -9.175 8.358 5.195 1.00 91.69 81 ALA A O 1
ATOM 644 N N . LEU A 1 82 ? -7.734 6.683 4.769 1.00 89.31 82 LEU A N 1
ATOM 645 C CA . LEU A 1 82 ? -8.285 5.745 5.755 1.00 89.31 82 LEU A CA 1
ATOM 646 C C . LEU A 1 82 ? -7.756 5.978 7.173 1.00 89.31 82 LEU A C 1
ATOM 648 O O . LEU A 1 82 ? -8.498 5.830 8.139 1.00 89.31 82 LEU A O 1
ATOM 652 N N . ALA A 1 83 ? -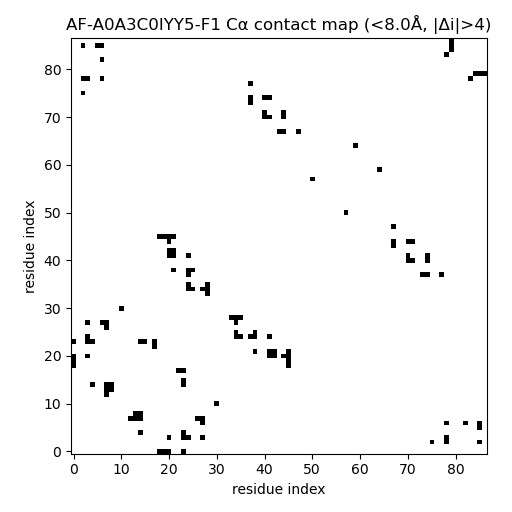6.479 6.325 7.291 1.00 87.75 83 ALA A N 1
ATOM 653 C CA . ALA A 1 83 ? -5.755 6.510 8.538 1.00 87.75 83 ALA A CA 1
ATOM 654 C C . ALA A 1 83 ? -5.001 7.853 8.496 1.00 87.75 83 ALA A C 1
ATOM 656 O O . ALA A 1 83 ? -3.780 7.877 8.306 1.00 87.75 83 ALA A O 1
ATOM 657 N N . PRO A 1 84 ? -5.709 8.985 8.675 1.00 85.81 84 PRO A N 1
ATOM 658 C CA . PRO A 1 84 ? -5.105 10.322 8.633 1.00 85.81 84 PRO A CA 1
ATOM 659 C C . PRO A 1 84 ? -4.054 10.545 9.730 1.00 85.81 84 PRO A C 1
ATOM 661 O O . PRO A 1 84 ? -3.220 11.435 9.617 1.00 85.81 84 PRO A O 1
ATOM 664 N N . GLU A 1 85 ? -4.056 9.705 10.764 1.00 85.88 85 GLU A N 1
ATOM 665 C CA . GLU A 1 85 ? -3.082 9.671 11.861 1.00 85.88 85 GLU A CA 1
ATOM 666 C C . GLU A 1 85 ? -1.664 9.274 11.404 1.00 85.88 85 GLU A C 1
ATOM 668 O O . GLU A 1 85 ? -0.696 9.485 12.131 1.00 85.88 85 GLU A O 1
ATOM 673 N N . LEU A 1 86 ? -1.536 8.699 10.201 1.00 79.38 86 LEU A N 1
ATOM 674 C CA . LEU A 1 86 ? -0.263 8.304 9.586 1.00 79.38 86 LEU A CA 1
ATOM 675 C C . LEU A 1 86 ? 0.361 9.407 8.701 1.00 79.38 86 LEU A C 1
ATOM 677 O O . LEU A 1 86 ? 1.378 9.142 8.047 1.00 79.38 86 LEU A O 1
ATOM 681 N N . GLY A 1 87 ? -0.274 10.586 8.626 1.00 65.25 87 GLY A N 1
ATOM 682 C CA . GLY A 1 87 ? 0.084 11.723 7.763 1.00 65.25 87 GLY A CA 1
ATOM 683 C C . GLY A 1 87 ? 1.112 12.686 8.334 1.00 65.25 87 GLY A C 1
ATOM 684 O O . GLY A 1 87 ? 1.085 12.942 9.556 1.00 65.25 87 GLY A O 1
#

Solvent-accessible surface area (backbone atoms only — not comparable to full-atom values): 5108 Å² total; per-residue (Å²): 101,69,69,55,41,50,50,30,47,73,74,73,41,82,62,70,102,67,84,52,30,45,63,44,41,53,57,46,28,77,79,37,72,71,40,67,82,42,41,66,47,25,43,56,48,33,53,51,64,55,43,75,77,53,74,86,78,69,84,83,46,75,64,55,54,51,49,48,53,50,35,54,47,51,49,48,54,53,48,34,72,77,40,59,88,79,106

pLDDT: mean 84.37, std 11.37, range [51.0, 93.62]

Mean predicted aligned error: 5.53 Å

Radius of gyration: 13.46 Å; Cα contacts (8 Å, |Δi|>4): 71; chains: 1; bounding box: 31×22×37 Å